Protein AF-A0A2E8D9V2-F1 (afdb_monomer_lite)

Structure (mmCIF, N/CA/C/O backbone):
data_AF-A0A2E8D9V2-F1
#
_entry.id   AF-A0A2E8D9V2-F1
#
loop_
_atom_site.group_PDB
_atom_site.id
_atom_site.type_symbol
_atom_site.label_atom_id
_atom_site.label_alt_id
_atom_site.label_comp_id
_atom_site.label_asym_id
_atom_site.label_entity_id
_atom_site.label_seq_id
_atom_site.pdbx_PDB_ins_code
_atom_site.Cartn_x
_atom_site.Cartn_y
_atom_site.Cartn_z
_atom_site.occupancy
_atom_site.B_iso_or_equiv
_atom_site.auth_seq_id
_atom_site.auth_comp_id
_atom_site.auth_asym_id
_atom_site.auth_atom_id
_atom_site.pdbx_PDB_model_num
ATOM 1 N N . MET A 1 1 ? -17.204 -12.376 3.655 1.00 51.31 1 MET A N 1
ATOM 2 C CA . MET A 1 1 ? -17.932 -11.082 3.608 1.00 51.31 1 MET A CA 1
ATOM 3 C C . MET A 1 1 ? -18.064 -10.404 4.982 1.00 51.31 1 MET A C 1
ATOM 5 O O . MET A 1 1 ? -17.771 -9.221 5.061 1.00 51.31 1 MET A O 1
ATOM 9 N N . ARG A 1 2 ? -18.420 -11.121 6.066 1.00 53.91 2 ARG A N 1
ATOM 10 C CA . ARG A 1 2 ? -18.568 -10.568 7.436 1.00 53.91 2 ARG A CA 1
ATOM 11 C C . ARG A 1 2 ? -17.272 -9.996 8.045 1.00 53.91 2 ARG A C 1
ATOM 13 O O . ARG A 1 2 ? -17.283 -8.865 8.508 1.00 53.91 2 ARG A O 1
ATOM 20 N N . LEU A 1 3 ? -16.157 -10.729 7.972 1.00 56.44 3 LEU A N 1
ATOM 21 C CA . LEU A 1 3 ? -14.870 -10.318 8.563 1.00 56.44 3 LEU A CA 1
ATOM 22 C C . LEU A 1 3 ? -14.360 -8.975 8.005 1.00 56.44 3 LEU A C 1
ATOM 24 O O . LEU A 1 3 ? -14.000 -8.076 8.749 1.00 56.44 3 LEU A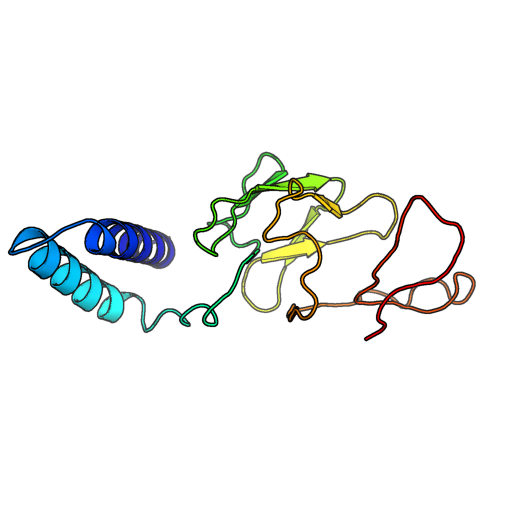 O 1
ATOM 28 N N . GLN A 1 4 ? -14.437 -8.791 6.686 1.00 53.75 4 GLN A N 1
ATOM 29 C CA . GLN A 1 4 ? -14.006 -7.565 5.999 1.00 53.75 4 GLN A CA 1
ATOM 30 C C . GLN A 1 4 ? -14.839 -6.325 6.377 1.00 53.75 4 GLN A C 1
ATOM 32 O O . GLN A 1 4 ? -14.320 -5.210 6.409 1.00 53.75 4 GLN A O 1
ATOM 37 N N . ALA A 1 5 ? -16.132 -6.500 6.672 1.00 50.94 5 ALA A N 1
ATOM 38 C CA . ALA A 1 5 ? -16.982 -5.412 7.155 1.00 50.94 5 ALA A CA 1
ATOM 39 C C . ALA A 1 5 ? -16.631 -5.018 8.599 1.00 50.94 5 A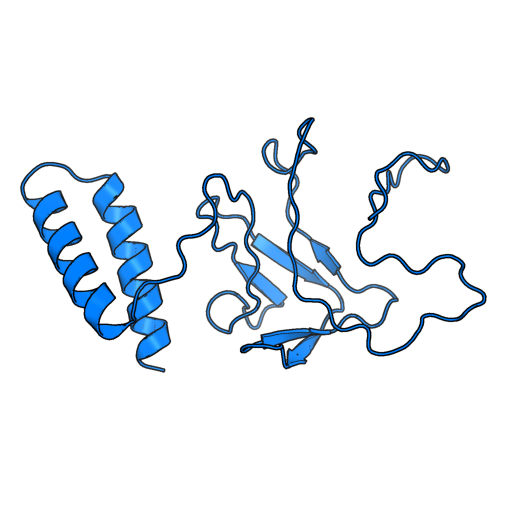LA A C 1
ATOM 41 O O . ALA A 1 5 ? -16.603 -3.830 8.915 1.00 50.94 5 ALA A O 1
ATOM 42 N N . LEU A 1 6 ? -16.308 -6.003 9.442 1.00 60.38 6 LEU A N 1
ATOM 43 C CA . LEU A 1 6 ? -15.899 -5.789 10.830 1.00 60.38 6 LEU A CA 1
ATOM 44 C C . LEU A 1 6 ? -14.531 -5.096 10.922 1.00 60.38 6 LEU A C 1
ATOM 46 O O . LEU A 1 6 ? -14.401 -4.141 11.679 1.00 60.38 6 LEU A O 1
ATOM 50 N N . LEU A 1 7 ? -13.566 -5.474 10.075 1.00 64.50 7 LEU A N 1
ATOM 51 C CA . LEU A 1 7 ? -12.259 -4.805 9.984 1.00 64.50 7 LEU A CA 1
ATOM 52 C C . LEU A 1 7 ? -12.389 -3.321 9.604 1.00 64.50 7 LEU A C 1
ATOM 54 O O . LEU A 1 7 ? -11.741 -2.454 10.187 1.00 64.50 7 LEU A O 1
ATOM 58 N N . ARG A 1 8 ? -13.277 -2.999 8.653 1.00 62.75 8 ARG A N 1
ATOM 59 C CA . ARG A 1 8 ? -13.574 -1.603 8.292 1.00 62.75 8 ARG A CA 1
ATOM 60 C C . ARG A 1 8 ? -14.265 -0.850 9.425 1.00 62.75 8 ARG A C 1
ATOM 62 O O . ARG A 1 8 ? -13.945 0.312 9.647 1.00 62.75 8 ARG A O 1
ATOM 69 N N . ALA A 1 9 ? -15.216 -1.481 10.109 1.00 65.56 9 ALA A N 1
ATOM 70 C CA . ALA A 1 9 ? -15.906 -0.864 11.235 1.00 65.56 9 ALA A CA 1
ATOM 71 C C . ALA A 1 9 ? -14.919 -0.534 12.363 1.00 65.56 9 ALA A C 1
ATOM 73 O O . ALA A 1 9 ? -14.905 0.596 12.843 1.00 65.56 9 ALA A O 1
ATOM 74 N N . GLU A 1 10 ? -14.042 -1.476 12.719 1.00 70.31 10 GLU A N 1
ATOM 75 C CA . GLU A 1 10 ? -13.009 -1.263 13.733 1.00 70.31 10 GLU A CA 1
ATOM 76 C C . GLU A 1 10 ? -12.076 -0.100 13.365 1.00 70.31 10 GLU A C 1
ATOM 78 O O . GLU A 1 10 ? -11.841 0.781 14.193 1.00 70.31 10 GLU A O 1
ATOM 83 N N . TYR A 1 11 ? -11.623 -0.034 12.109 1.00 68.94 11 TYR A N 1
ATOM 84 C CA . TYR A 1 11 ? -10.820 1.080 11.601 1.00 68.94 11 TYR A CA 1
ATOM 85 C C . TYR A 1 11 ? -11.521 2.439 11.776 1.00 68.94 11 TYR A C 1
ATOM 87 O O . TYR A 1 11 ? -10.949 3.368 12.349 1.00 68.94 11 TYR A O 1
ATOM 95 N N . TRP A 1 12 ? -12.779 2.563 11.335 1.00 69.19 12 TRP A N 1
ATOM 96 C CA . TRP A 1 12 ? -13.533 3.817 11.451 1.00 69.19 12 TRP A CA 1
ATOM 97 C C . TRP A 1 12 ? -13.792 4.209 12.906 1.00 69.19 12 TRP A C 1
ATOM 99 O O . TRP A 1 12 ? -13.725 5.394 13.244 1.00 69.19 12 TRP A O 1
ATOM 109 N N . TYR A 1 13 ? -14.044 3.235 13.781 1.00 75.19 13 TYR A N 1
ATOM 110 C CA . TYR A 1 13 ? -14.208 3.508 15.203 1.00 75.19 13 TYR A CA 1
ATOM 111 C C . TYR A 1 13 ? -12.907 3.984 15.846 1.00 75.19 13 TYR A C 1
ATOM 113 O O . TYR A 1 13 ? -12.954 4.944 16.614 1.00 75.19 13 TYR A O 1
ATOM 121 N N . ARG A 1 14 ? -11.750 3.400 15.499 1.00 74.94 14 ARG A N 1
ATOM 122 C CA . ARG A 1 14 ? -10.431 3.853 15.983 1.00 74.94 14 ARG A CA 1
ATOM 123 C C . ARG A 1 14 ? -10.123 5.284 15.533 1.00 74.94 14 ARG A C 1
ATOM 125 O O . ARG A 1 14 ? -9.776 6.118 16.369 1.00 74.94 14 ARG A O 1
ATOM 132 N N . ALA A 1 15 ? -10.337 5.598 14.253 1.00 69.44 15 ALA A N 1
ATOM 133 C CA . ALA A 1 15 ? -10.148 6.950 13.718 1.00 69.44 15 ALA A CA 1
ATOM 134 C C . ALA A 1 15 ? -11.084 7.979 14.382 1.00 69.44 15 ALA A C 1
ATOM 136 O O . ALA A 1 15 ? -10.670 9.090 14.711 1.00 69.44 15 ALA A O 1
ATOM 137 N N . SER A 1 16 ? -12.341 7.599 14.637 1.00 69.94 16 SER A N 1
ATOM 138 C CA . SER A 1 16 ? -13.307 8.455 15.330 1.00 69.94 16 SER A CA 1
ATOM 139 C C . SER A 1 16 ? -12.941 8.664 16.802 1.00 69.94 16 SER A C 1
ATOM 141 O O . SER A 1 16 ? -12.983 9.794 17.287 1.00 69.94 16 SER A O 1
ATOM 143 N N . ALA A 1 17 ? -12.521 7.611 17.511 1.00 78.38 17 ALA A N 1
ATOM 144 C CA . ALA A 1 17 ? -12.149 7.674 18.925 1.00 78.38 17 ALA A CA 1
ATOM 145 C C . ALA A 1 17 ? -10.997 8.657 19.190 1.00 78.38 17 ALA A C 1
ATOM 147 O O . ALA A 1 17 ? -11.010 9.347 20.210 1.00 78.38 17 ALA A O 1
ATOM 148 N N . ALA A 1 18 ? -10.047 8.775 18.253 1.00 73.19 18 ALA A N 1
ATOM 149 C CA . ALA A 1 18 ? -8.926 9.712 18.340 1.00 73.19 18 ALA A CA 1
ATOM 150 C C . ALA A 1 18 ? -9.359 11.193 18.385 1.00 73.19 18 ALA A C 1
ATOM 152 O O . ALA A 1 18 ? -8.634 12.026 18.923 1.00 73.19 18 ALA A O 1
ATOM 153 N N . GLN A 1 19 ? -10.545 11.520 17.861 1.00 80.00 19 GLN A N 1
ATOM 154 C CA . GLN A 1 19 ? -11.084 12.885 17.807 1.00 80.00 19 GLN A CA 1
ATOM 155 C C . GLN A 1 19 ? -12.117 13.179 18.909 1.00 80.00 19 GLN A C 1
ATOM 157 O O . GLN A 1 19 ? -12.631 14.294 18.991 1.00 80.00 19 GLN A O 1
ATOM 162 N N . GLN A 1 20 ? -12.465 12.194 19.741 1.00 85.75 20 GLN A N 1
ATOM 163 C CA . GLN A 1 20 ? -13.491 12.330 20.779 1.00 85.75 20 GLN A CA 1
ATOM 164 C C . GLN A 1 20 ? -12.871 12.451 22.174 1.00 85.75 20 GLN A C 1
ATOM 166 O O . GLN A 1 20 ? -11.748 12.022 22.426 1.00 85.75 20 GLN A O 1
ATOM 171 N N . THR A 1 21 ? -13.634 12.996 23.120 1.00 91.00 21 THR A N 1
ATOM 172 C CA . THR A 1 21 ? -13.255 13.076 24.538 1.00 91.00 21 THR A CA 1
ATOM 173 C C . THR A 1 21 ? -14.398 12.616 25.447 1.00 91.00 21 THR A C 1
ATOM 175 O O . THR A 1 21 ? -15.538 12.417 25.007 1.00 91.00 21 THR A O 1
ATOM 178 N N . GLY A 1 22 ? -14.084 12.394 26.728 1.00 90.69 22 GLY A N 1
ATOM 179 C CA . GLY A 1 22 ? -15.057 12.001 27.748 1.00 90.69 22 GLY A CA 1
ATOM 180 C C . GLY A 1 22 ? -15.790 10.695 27.424 1.00 90.69 22 GLY A C 1
ATOM 181 O O . GLY A 1 22 ? -15.238 9.774 26.825 1.00 90.69 22 GLY A O 1
ATOM 182 N N . LEU A 1 23 ? -17.067 10.624 27.801 1.00 88.25 23 LEU A N 1
ATOM 183 C CA . LEU A 1 23 ? -17.903 9.424 27.659 1.00 88.25 23 LEU A CA 1
ATOM 184 C C . LEU A 1 23 ? -18.020 8.904 26.216 1.00 88.25 23 LEU A C 1
ATOM 186 O O . LEU A 1 23 ? -18.153 7.698 26.014 1.00 88.25 23 LEU A O 1
ATOM 190 N N . LYS A 1 24 ? -17.955 9.785 25.207 1.00 84.12 24 LYS A N 1
ATOM 191 C CA . LYS A 1 24 ? -18.024 9.372 23.794 1.00 84.12 24 LYS A CA 1
ATOM 192 C C . LYS A 1 24 ? -16.798 8.560 23.380 1.00 84.12 24 LYS A C 1
ATOM 194 O O . LYS A 1 24 ? -16.956 7.547 22.704 1.00 84.12 24 LYS A O 1
ATOM 199 N N . LYS A 1 25 ? -15.605 8.966 23.827 1.00 89.56 25 LYS A N 1
ATOM 200 C CA . LYS A 1 25 ? -14.357 8.234 23.572 1.00 89.56 25 LYS A CA 1
ATOM 201 C C . LYS A 1 25 ? -14.384 6.850 24.222 1.00 89.56 25 LYS A C 1
ATOM 203 O O . LYS A 1 25 ? -14.190 5.857 23.532 1.00 89.56 25 LYS A O 1
ATOM 208 N N . VAL A 1 26 ? -14.751 6.784 25.503 1.00 91.00 26 VAL A N 1
ATOM 209 C CA . VAL A 1 26 ? -14.829 5.521 26.265 1.00 91.00 26 VAL A CA 1
ATOM 210 C C . VAL A 1 26 ? -15.777 4.513 25.602 1.00 91.00 26 VAL A C 1
ATOM 212 O O . VAL A 1 26 ? -15.494 3.315 25.538 1.00 91.00 26 VAL A O 1
ATOM 215 N N . ARG A 1 27 ? -16.905 4.991 25.063 1.00 89.38 27 ARG A N 1
ATOM 216 C CA . ARG A 1 27 ? -17.873 4.130 24.372 1.00 89.38 27 ARG A CA 1
ATOM 217 C C . ARG A 1 27 ? -17.315 3.557 23.069 1.00 89.38 27 ARG A C 1
ATOM 219 O O . ARG A 1 27 ? -17.496 2.369 22.818 1.00 89.38 27 ARG A O 1
ATOM 226 N N . LEU A 1 28 ? -16.617 4.375 22.278 1.00 81.81 28 LEU A N 1
ATOM 227 C CA . LEU A 1 28 ? -15.964 3.930 21.043 1.00 81.81 28 LEU A CA 1
ATOM 228 C C . LEU A 1 28 ? -14.843 2.925 21.333 1.00 81.81 28 LEU A C 1
ATOM 230 O O . LEU A 1 28 ? -14.772 1.895 20.675 1.00 81.81 28 LEU A O 1
ATOM 234 N N . GLU A 1 29 ? -14.024 3.166 22.356 1.00 85.75 29 GLU A N 1
ATOM 235 C CA . GLU A 1 29 ? -12.951 2.251 22.776 1.00 85.75 29 GLU A CA 1
ATOM 236 C C . GLU A 1 29 ? -13.483 0.887 23.228 1.00 85.75 29 GLU A C 1
ATOM 238 O O . GLU A 1 29 ? -12.914 -0.150 22.890 1.00 85.75 29 GLU A O 1
AT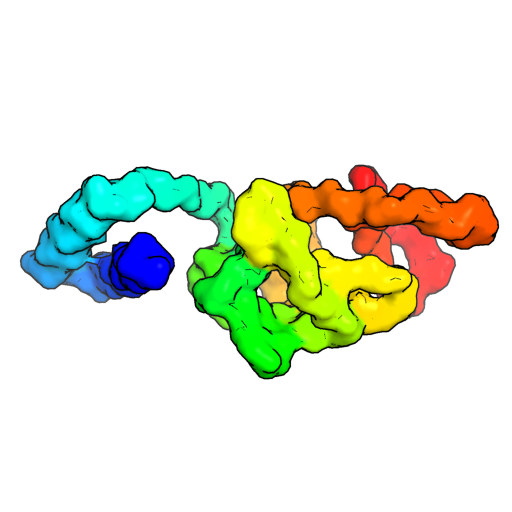OM 243 N N . THR A 1 30 ? -14.621 0.869 23.925 1.00 89.62 30 THR A N 1
ATOM 244 C CA . THR A 1 30 ? -15.297 -0.382 24.300 1.00 89.62 30 THR A CA 1
ATOM 245 C C . THR A 1 30 ? -15.768 -1.142 23.058 1.00 89.62 30 THR A C 1
ATOM 247 O O . THR A 1 30 ? -15.538 -2.342 22.935 1.00 89.62 30 THR A O 1
ATOM 250 N N . GLN A 1 31 ? -16.359 -0.430 22.096 1.00 83.56 31 GLN A N 1
ATOM 251 C CA . GLN A 1 31 ? -16.862 -1.010 20.853 1.00 83.56 31 GLN A CA 1
ATOM 252 C C . GLN A 1 31 ? -15.730 -1.563 19.968 1.00 83.56 31 GLN A C 1
ATOM 254 O O . GLN A 1 31 ? -15.875 -2.635 19.387 1.00 83.56 31 GLN A O 1
ATOM 259 N N . ILE A 1 32 ? -14.581 -0.882 19.925 1.00 80.62 32 ILE A N 1
ATOM 260 C CA . ILE A 1 32 ? -13.350 -1.354 19.272 1.00 80.62 32 ILE A CA 1
ATOM 261 C C . ILE A 1 32 ? -12.834 -2.628 19.943 1.00 80.62 32 ILE A C 1
ATOM 263 O O . ILE A 1 32 ? -12.499 -3.584 19.253 1.00 80.62 32 ILE A O 1
ATOM 267 N N . LYS A 1 33 ? -12.797 -2.668 21.282 1.00 83.00 33 LYS A N 1
ATOM 268 C CA . LYS A 1 33 ? -12.353 -3.848 22.038 1.00 83.00 33 LYS A CA 1
ATOM 269 C C . LYS A 1 33 ? -13.225 -5.069 21.755 1.00 83.00 33 LYS A C 1
ATOM 271 O O . LYS A 1 33 ? -12.704 -6.175 21.651 1.00 83.00 33 LYS A O 1
ATOM 276 N N . ASP A 1 34 ? -14.538 -4.887 21.658 1.00 82.38 34 ASP A N 1
ATOM 277 C CA . ASP A 1 34 ? -15.459 -5.984 21.361 1.00 82.38 34 ASP A 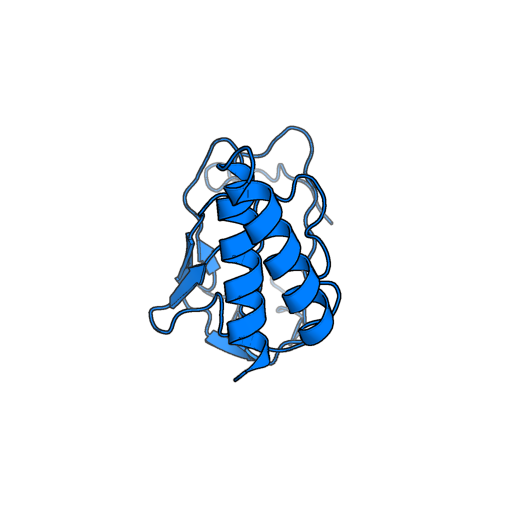CA 1
ATOM 278 C C . ASP A 1 34 ? -15.368 -6.429 19.898 1.00 82.38 34 ASP A C 1
ATOM 280 O O . ASP A 1 34 ? -15.358 -7.630 19.636 1.00 82.38 34 ASP A O 1
ATOM 284 N N . LEU A 1 35 ? -15.187 -5.492 18.960 1.00 73.88 35 LEU A N 1
ATOM 285 C CA . LEU A 1 35 ? -14.887 -5.815 17.562 1.00 73.88 35 LEU A CA 1
ATOM 286 C C . LEU A 1 35 ? -13.584 -6.606 17.426 1.00 73.88 35 LEU A C 1
ATOM 288 O O . LEU A 1 35 ? -13.590 -7.642 16.769 1.00 73.88 35 LEU A O 1
ATOM 292 N N . GLY A 1 36 ? -12.513 -6.194 18.110 1.00 68.00 36 GLY A N 1
ATOM 293 C CA . GLY A 1 36 ? -11.216 -6.880 18.096 1.00 68.00 36 GLY A CA 1
ATOM 294 C C . GLY A 1 36 ? -11.283 -8.346 18.544 1.00 68.00 36 GLY A C 1
ATOM 295 O O . GLY A 1 36 ? -10.500 -9.172 18.084 1.00 68.00 36 GLY A O 1
ATOM 296 N N . LYS A 1 37 ? -12.264 -8.721 19.379 1.00 76.06 37 LYS A N 1
ATOM 297 C CA . LYS A 1 37 ? -12.507 -10.129 19.745 1.00 76.06 37 LYS A CA 1
ATOM 298 C C . LYS A 1 37 ? -13.125 -10.946 18.606 1.00 76.06 37 LYS A C 1
ATOM 300 O O . LYS A 1 37 ? -12.936 -12.157 18.576 1.00 76.06 37 LYS A O 1
ATOM 305 N N . GLU A 1 38 ? -13.875 -10.315 17.699 1.00 67.88 38 GLU A N 1
ATOM 306 C CA . GLU A 1 38 ? -14.490 -10.980 16.538 1.00 67.88 38 GLU A CA 1
ATOM 307 C C . GLU A 1 38 ? -13.555 -11.056 15.325 1.00 67.88 38 GLU A C 1
ATOM 309 O O . GLU A 1 38 ? -13.644 -12.013 14.556 1.00 67.88 38 GLU A O 1
ATOM 314 N N . VAL A 1 39 ? -12.686 -10.059 15.126 1.00 63.78 39 VAL A N 1
ATOM 315 C CA . VAL A 1 39 ? -11.760 -10.020 13.978 1.00 63.78 39 VAL A CA 1
ATOM 316 C C . VAL A 1 39 ? -10.341 -10.508 14.286 1.00 63.78 39 VAL A C 1
ATOM 318 O O . VAL A 1 39 ? -9.587 -10.751 13.344 1.00 63.78 39 VAL A O 1
ATOM 321 N N . GLY A 1 40 ? -9.997 -10.721 15.561 1.00 55.53 40 GLY A N 1
ATOM 322 C CA . GLY A 1 40 ? -8.616 -10.941 16.004 1.00 55.53 40 GLY A CA 1
ATOM 323 C C . GLY A 1 40 ? -7.831 -9.626 16.078 1.00 55.53 40 GLY A C 1
ATOM 324 O O . GLY A 1 40 ? -8.308 -8.588 15.622 1.00 55.53 40 GLY A O 1
ATOM 325 N N . GLU A 1 41 ? -6.624 -9.649 16.656 1.00 51.06 41 GLU A N 1
ATOM 326 C CA . GLU A 1 41 ? -5.711 -8.504 16.555 1.00 51.06 41 GLU A CA 1
ATOM 327 C C . GLU A 1 41 ? -5.386 -8.277 15.074 1.00 51.06 41 GLU A C 1
ATOM 329 O O . GLU A 1 41 ? -4.686 -9.069 14.441 1.00 51.06 41 GLU A O 1
ATOM 334 N N . LEU A 1 42 ? -5.917 -7.190 14.507 1.00 52.34 42 LEU A N 1
ATOM 335 C CA . LEU A 1 42 ? -5.332 -6.572 13.325 1.00 52.34 42 LEU A CA 1
ATOM 336 C C . LEU A 1 42 ? -3.825 -6.474 13.569 1.00 52.34 42 LEU A C 1
ATOM 338 O O . LEU A 1 42 ? -3.422 -5.954 14.608 1.00 52.34 42 LEU A O 1
ATOM 342 N N . ALA A 1 43 ? -3.000 -6.941 12.631 1.00 53.41 43 ALA A N 1
ATOM 343 C CA . ALA A 1 43 ? -1.591 -6.581 12.661 1.00 53.41 43 ALA A CA 1
ATOM 344 C C . ALA A 1 43 ? -1.535 -5.049 12.682 1.00 53.41 43 ALA A C 1
ATOM 346 O O . ALA A 1 43 ? -1.937 -4.403 11.708 1.00 53.41 43 ALA A O 1
ATOM 347 N N . GLU A 1 44 ? -1.143 -4.469 13.818 1.00 60.81 44 GLU A N 1
ATOM 348 C CA . GLU A 1 44 ? -0.969 -3.029 13.909 1.00 60.81 44 GLU A CA 1
ATOM 349 C C . GLU A 1 44 ? 0.023 -2.634 12.817 1.00 60.81 44 GLU A C 1
ATOM 351 O O . GLU A 1 44 ? 1.080 -3.254 12.661 1.00 60.81 44 GLU A O 1
ATOM 356 N N . LEU A 1 45 ? -0.353 -1.647 11.999 1.00 68.19 45 LEU A N 1
ATOM 357 C CA . LEU A 1 45 ? 0.563 -1.142 10.987 1.00 68.19 45 LEU A CA 1
ATOM 358 C C . LEU A 1 45 ? 1.847 -0.685 11.691 1.00 68.19 45 LEU A C 1
ATOM 360 O O . LEU A 1 45 ? 1.752 -0.096 12.773 1.00 68.19 45 LEU A O 1
ATOM 364 N N . PRO A 1 46 ? 3.032 -0.918 11.099 1.00 65.88 46 PRO A N 1
ATOM 365 C CA . PRO A 1 46 ? 4.282 -0.469 11.688 1.00 65.88 46 PRO A CA 1
ATOM 366 C C . PRO A 1 46 ? 4.186 1.012 12.084 1.00 65.88 46 PRO A C 1
ATOM 368 O O . PRO A 1 46 ? 3.726 1.822 11.267 1.00 65.88 46 PRO A O 1
ATOM 371 N N . PRO A 1 47 ? 4.598 1.395 13.306 1.00 71.25 47 PRO A N 1
ATOM 372 C CA . PRO A 1 47 ? 4.610 2.794 13.706 1.00 71.25 47 PRO A CA 1
ATOM 373 C C . PRO A 1 47 ? 5.365 3.645 12.680 1.00 71.25 47 PRO A C 1
ATOM 375 O O . PRO A 1 47 ? 6.501 3.340 12.323 1.00 71.25 47 PRO A O 1
ATOM 378 N N . GLY A 1 48 ? 4.721 4.705 12.188 1.00 75.69 48 GLY A N 1
ATOM 379 C CA . GLY A 1 48 ? 5.295 5.572 11.155 1.00 75.69 48 GLY A CA 1
ATOM 380 C C . GLY A 1 48 ? 5.125 5.072 9.716 1.00 75.69 48 GLY A C 1
ATOM 381 O O . GLY A 1 48 ? 5.758 5.626 8.822 1.00 75.69 48 GLY A O 1
ATOM 382 N N . ALA A 1 49 ? 4.282 4.066 9.459 1.00 82.50 49 ALA A N 1
ATOM 383 C CA . ALA A 1 49 ? 3.903 3.700 8.096 1.00 82.50 49 ALA A CA 1
ATOM 384 C C . ALA A 1 49 ? 3.240 4.891 7.376 1.00 82.50 49 ALA A C 1
ATOM 386 O O . ALA A 1 49 ? 2.222 5.414 7.824 1.00 82.50 49 ALA A O 1
ATOM 387 N N . VAL A 1 50 ? 3.825 5.305 6.249 1.00 86.75 50 VAL A N 1
ATOM 388 C CA . VAL A 1 50 ? 3.373 6.459 5.445 1.00 86.75 50 VAL A CA 1
ATOM 389 C C . VAL A 1 50 ? 2.539 6.035 4.231 1.00 86.75 50 VAL A C 1
ATOM 391 O O . VAL A 1 50 ? 1.779 6.827 3.686 1.00 86.75 50 VAL A O 1
ATOM 394 N N . LEU A 1 51 ? 2.682 4.786 3.786 1.00 85.56 51 LEU A N 1
ATOM 395 C CA . LEU A 1 51 ? 1.939 4.238 2.657 1.00 85.56 51 LEU A CA 1
ATOM 396 C C . LEU A 1 51 ? 1.774 2.734 2.830 1.00 85.56 51 LEU A C 1
ATOM 398 O O . LEU A 1 51 ? 2.760 2.026 3.032 1.00 85.56 51 LEU A O 1
ATOM 402 N N . VAL A 1 52 ? 0.540 2.248 2.729 1.00 86.88 52 VAL A N 1
ATOM 403 C CA . VAL A 1 52 ? 0.226 0.820 2.823 1.00 86.88 52 VAL A CA 1
ATOM 404 C C . VAL A 1 52 ? -0.771 0.451 1.732 1.00 86.88 52 VAL A C 1
ATOM 406 O O . VAL A 1 52 ? -1.950 0.793 1.807 1.00 86.88 52 VAL A O 1
ATOM 409 N N . MET A 1 53 ? -0.292 -0.284 0.730 1.00 86.81 53 MET A N 1
ATOM 410 C CA . MET A 1 53 ? -1.096 -0.782 -0.387 1.00 86.81 53 MET A CA 1
ATOM 411 C C . MET A 1 53 ? -1.280 -2.291 -0.247 1.00 86.81 53 MET A C 1
ATOM 413 O O . MET A 1 53 ? -0.343 -3.050 -0.470 1.00 86.81 53 MET A O 1
ATOM 417 N N . THR A 1 54 ? -2.477 -2.729 0.143 1.00 84.38 54 THR A N 1
ATOM 418 C CA . THR A 1 54 ? -2.738 -4.158 0.402 1.00 84.38 54 THR A CA 1
ATOM 419 C C . THR A 1 54 ? -3.290 -4.916 -0.802 1.00 84.38 54 THR A C 1
ATOM 421 O O . THR A 1 54 ? -3.293 -6.135 -0.782 1.00 84.38 54 THR A O 1
ATOM 424 N N . PHE A 1 55 ? -3.815 -4.217 -1.817 1.00 86.56 55 PHE A N 1
ATOM 425 C CA . PHE A 1 55 ? -4.506 -4.772 -3.001 1.00 86.56 55 PHE A CA 1
ATOM 426 C C . PHE A 1 55 ? -5.730 -5.666 -2.728 1.00 86.56 55 PHE A C 1
ATOM 428 O O . PHE A 1 55 ? -6.395 -6.128 -3.657 1.00 86.56 55 PHE A O 1
ATOM 435 N N . GLU A 1 56 ? -6.098 -5.834 -1.463 1.00 83.44 56 GLU A N 1
ATOM 436 C CA . GLU A 1 56 ? -7.305 -6.521 -1.033 1.00 83.44 56 GLU A CA 1
ATOM 437 C C . GLU A 1 56 ? -8.573 -5.910 -1.643 1.00 83.44 56 GLU A C 1
ATOM 439 O O . GLU A 1 56 ? -8.614 -4.707 -1.913 1.00 83.44 56 GLU A O 1
ATOM 444 N N . PRO A 1 57 ? -9.685 -6.663 -1.765 1.00 78.56 57 PRO A N 1
ATOM 445 C CA . PRO A 1 57 ? -10.962 -6.117 -2.246 1.00 78.56 57 PRO A CA 1
ATOM 446 C C . PRO A 1 57 ? -11.436 -4.888 -1.453 1.00 78.56 57 PRO A C 1
ATOM 448 O O . PRO A 1 57 ? -12.287 -4.105 -1.893 1.00 78.56 57 PRO A O 1
ATOM 451 N N . SER A 1 58 ? -10.925 -4.731 -0.230 1.00 70.94 58 SER A N 1
ATOM 452 C CA . SER A 1 58 ? -11.246 -3.604 0.619 1.00 70.94 58 SER A CA 1
ATOM 453 C C . SER A 1 58 ? -10.585 -2.295 0.160 1.00 70.94 58 SER A C 1
ATOM 455 O O . SER A 1 58 ? -11.244 -1.249 0.267 1.00 70.94 58 SER A O 1
ATOM 457 N N . THR A 1 59 ? -9.376 -2.360 -0.401 1.00 79.50 59 THR A N 1
ATOM 458 C CA . THR A 1 59 ? -8.521 -1.233 -0.810 1.00 79.50 59 THR A CA 1
ATOM 459 C C . THR A 1 59 ? -8.434 -1.085 -2.329 1.00 79.50 59 THR A C 1
ATOM 461 O O . THR A 1 59 ? -8.469 0.041 -2.817 1.00 79.50 59 THR A O 1
ATOM 464 N N . LEU A 1 60 ? -8.441 -2.179 -3.090 1.00 83.88 60 LEU A N 1
ATOM 465 C CA . LEU A 1 60 ? -8.485 -2.181 -4.549 1.00 83.88 60 LEU A CA 1
ATOM 466 C C . LEU A 1 60 ? -9.919 -1.975 -5.061 1.00 83.88 60 LEU A C 1
ATOM 468 O O . LEU A 1 60 ? -10.849 -2.714 -4.727 1.00 83.88 60 LEU A O 1
ATOM 472 N N . LYS A 1 61 ? -10.120 -0.945 -5.883 1.00 82.38 61 LYS A N 1
ATOM 473 C CA . LYS A 1 61 ? -11.407 -0.592 -6.493 1.00 82.38 61 LYS A CA 1
ATOM 474 C C . LYS A 1 61 ? -11.424 -0.978 -7.963 1.00 82.38 61 LYS A C 1
ATOM 476 O O . LYS A 1 61 ? -10.438 -0.815 -8.673 1.00 82.38 61 LYS A O 1
ATOM 481 N N . ARG A 1 62 ? -12.603 -1.386 -8.445 1.00 68.19 62 ARG A N 1
ATOM 482 C CA . ARG A 1 62 ? -12.860 -1.783 -9.845 1.00 68.19 62 ARG A CA 1
ATOM 483 C C . ARG A 1 62 ? -12.487 -0.730 -10.900 1.00 68.19 62 ARG A C 1
ATOM 485 O O . ARG A 1 62 ? -12.397 -1.072 -12.067 1.00 68.19 62 ARG A O 1
ATOM 492 N N . GLN A 1 63 ? -12.285 0.525 -10.506 1.00 68.44 63 GLN A N 1
ATOM 493 C CA . GLN A 1 63 ? -11.892 1.629 -11.388 1.00 68.44 63 GLN A CA 1
ATOM 494 C C . GLN A 1 63 ? -10.364 1.797 -11.506 1.00 68.44 63 GLN A C 1
ATOM 496 O O . GLN A 1 63 ? -9.908 2.822 -11.998 1.00 68.44 63 GLN A O 1
ATOM 501 N N . GLY A 1 64 ? -9.574 0.821 -11.042 1.00 83.00 64 GLY A N 1
ATOM 502 C CA . GLY A 1 64 ? -8.112 0.896 -11.097 1.00 83.00 64 GLY A CA 1
ATOM 503 C C . GLY A 1 64 ? -7.534 1.842 -10.047 1.00 83.00 64 GLY A C 1
ATOM 504 O O . GLY A 1 64 ? -6.570 2.545 -10.320 1.00 83.00 64 GLY A O 1
ATOM 505 N N . PHE A 1 65 ? -8.123 1.882 -8.850 1.00 87.62 65 PHE A N 1
ATOM 506 C CA . PHE A 1 65 ? -7.576 2.641 -7.722 1.00 87.62 65 PHE A CA 1
ATOM 507 C C . PHE A 1 65 ? -7.226 1.718 -6.564 1.00 87.62 65 PHE A C 1
ATOM 509 O O . PHE A 1 65 ? -7.959 0.767 -6.292 1.00 87.62 65 PHE A O 1
ATOM 516 N N . VAL A 1 66 ? -6.162 2.047 -5.840 1.00 87.31 66 VAL A N 1
ATOM 517 C CA . VAL A 1 66 ? -5.775 1.404 -4.583 1.00 87.31 66 VAL A CA 1
ATOM 518 C C . VAL A 1 66 ? -5.830 2.449 -3.481 1.00 87.31 66 VAL A C 1
ATOM 520 O O . VAL A 1 66 ? -5.162 3.476 -3.555 1.00 87.31 66 VAL A O 1
ATOM 523 N N . LEU A 1 67 ? -6.662 2.207 -2.476 1.00 86.19 67 LEU A N 1
ATOM 524 C CA . LEU A 1 67 ? -6.744 3.065 -1.301 1.00 86.19 67 LEU A CA 1
ATOM 525 C C . LEU A 1 67 ? -5.607 2.741 -0.334 1.00 86.19 67 LEU A C 1
ATOM 527 O O . LEU A 1 67 ? -5.397 1.576 0.001 1.00 86.19 67 LEU A O 1
ATOM 531 N N . ASP A 1 68 ? -4.937 3.780 0.148 1.00 83.75 68 ASP A N 1
ATOM 532 C CA . ASP A 1 68 ? -3.941 3.682 1.207 1.00 83.75 68 ASP A CA 1
ATOM 533 C C . ASP A 1 68 ? -4.579 3.315 2.555 1.00 83.75 68 ASP A C 1
ATOM 535 O O . ASP A 1 68 ? -5.535 3.950 3.008 1.00 83.75 68 ASP A O 1
ATOM 539 N N . ALA A 1 69 ? -4.019 2.305 3.218 1.00 82.31 69 ALA A N 1
ATOM 540 C CA . ALA A 1 69 ? -4.433 1.874 4.550 1.00 82.31 69 ALA A CA 1
ATOM 541 C C . ALA A 1 69 ? -3.676 2.587 5.691 1.00 82.31 69 ALA A C 1
ATOM 543 O O . ALA A 1 69 ? -4.041 2.419 6.853 1.00 82.31 69 ALA A O 1
ATOM 544 N N . SER A 1 70 ? -2.659 3.404 5.388 1.00 77.06 70 SER A N 1
ATOM 545 C CA . SER A 1 70 ? -1.791 4.072 6.374 1.00 77.06 70 SER A CA 1
ATOM 546 C C . SER A 1 70 ? -2.425 5.254 7.120 1.00 77.06 70 SER A C 1
ATOM 548 O O . SER A 1 70 ? -1.773 5.861 7.962 1.00 77.06 70 SER A O 1
ATOM 550 N N . GLN A 1 71 ? -3.689 5.584 6.826 1.00 74.44 71 GLN A N 1
ATOM 551 C CA . GLN A 1 71 ? -4.435 6.739 7.359 1.00 74.44 71 GLN A CA 1
ATOM 552 C C . GLN A 1 71 ? -4.013 8.111 6.803 1.00 74.44 71 GLN A C 1
ATOM 554 O O . GLN A 1 71 ? -4.660 9.109 7.118 1.00 74.44 71 GLN A O 1
ATOM 559 N N . HIS A 1 72 ? -3.014 8.182 5.918 1.00 76.00 72 HIS A N 1
ATOM 560 C CA . HIS A 1 72 ? -2.621 9.433 5.255 1.00 76.00 72 HIS A CA 1
ATOM 561 C C . HIS A 1 72 ? -3.524 9.805 4.067 1.00 76.00 72 HIS A C 1
ATOM 563 O O . HIS A 1 72 ? -3.441 10.917 3.545 1.00 76.00 72 HIS A O 1
ATOM 569 N N . GLY A 1 73 ? -4.424 8.902 3.663 1.00 80.06 73 GLY A N 1
ATOM 570 C CA . GLY A 1 73 ? -5.453 9.175 2.658 1.00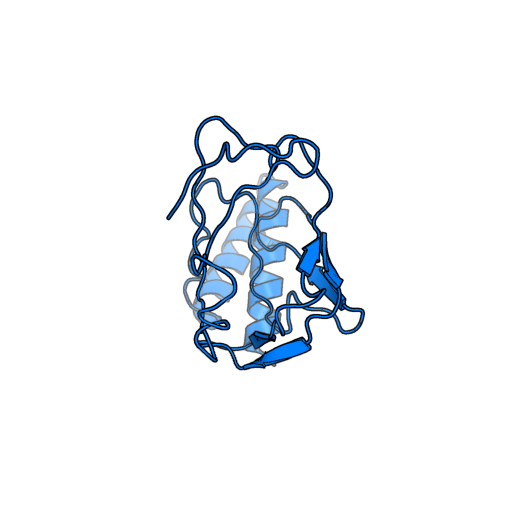 80.06 73 GLY A CA 1
ATOM 571 C C . GLY A 1 73 ? -4.923 9.213 1.226 1.00 80.06 73 GLY A C 1
ATOM 572 O O . GLY A 1 73 ? -5.564 9.797 0.352 1.00 80.06 73 GLY A O 1
ATOM 573 N N . TYR A 1 74 ? -3.762 8.608 0.974 1.00 83.75 74 TYR A N 1
ATOM 574 C CA . TYR A 1 74 ? -3.222 8.512 -0.374 1.00 83.75 74 TYR A CA 1
ATOM 575 C C . TYR A 1 74 ? -4.048 7.564 -1.251 1.00 83.75 74 TYR A C 1
ATOM 577 O O . TYR A 1 74 ? -4.701 6.626 -0.790 1.00 83.75 74 TYR A O 1
ATOM 585 N N . VAL A 1 75 ? -4.028 7.824 -2.555 1.00 86.19 75 VAL A N 1
ATOM 586 C CA . VAL A 1 75 ? -4.693 6.984 -3.550 1.00 86.19 75 VAL A CA 1
ATOM 587 C C . VAL A 1 75 ? -3.677 6.635 -4.621 1.00 86.19 75 VAL A C 1
ATOM 589 O O . VAL A 1 75 ? -3.064 7.521 -5.213 1.00 86.19 75 VAL A O 1
ATOM 592 N N . GLY A 1 76 ? -3.504 5.336 -4.843 1.00 89.75 76 GLY A N 1
ATOM 593 C CA . GLY A 1 76 ? -2.772 4.786 -5.970 1.00 89.75 76 GLY A CA 1
ATOM 594 C C . GLY A 1 76 ? -3.673 4.673 -7.193 1.00 89.75 76 GLY A C 1
ATOM 595 O O . GLY A 1 76 ? -4.787 4.162 -7.094 1.00 89.75 76 GLY A O 1
ATOM 596 N N . ILE A 1 77 ? -3.194 5.120 -8.345 1.00 91.19 77 ILE A N 1
ATOM 597 C CA . ILE A 1 77 ? -3.826 4.938 -9.648 1.00 91.19 77 ILE A CA 1
ATOM 598 C C . ILE A 1 77 ? -3.101 3.791 -10.344 1.00 91.19 77 ILE A C 1
ATOM 600 O O . ILE A 1 77 ? -1.908 3.883 -10.616 1.00 91.19 77 ILE A O 1
ATOM 604 N N . VAL A 1 78 ? -3.818 2.710 -10.623 1.00 92.75 78 VAL A N 1
ATOM 605 C CA . VAL A 1 78 ? -3.296 1.538 -11.325 1.00 92.75 78 VAL A CA 1
ATOM 606 C C . VAL A 1 78 ? -3.306 1.815 -12.827 1.00 92.75 78 VAL A C 1
ATOM 608 O O . VAL A 1 78 ? -4.325 2.225 -13.390 1.00 92.75 78 VAL A O 1
ATOM 611 N N . LYS A 1 79 ? -2.167 1.591 -13.476 1.00 89.38 79 LYS A N 1
ATOM 612 C CA . LYS A 1 79 ? -1.965 1.704 -14.922 1.00 89.38 79 LYS A CA 1
ATOM 613 C C . LYS A 1 79 ? -1.394 0.388 -15.422 1.00 89.38 79 LYS A C 1
ATOM 615 O O . LYS A 1 79 ? -0.424 -0.077 -14.836 1.00 89.38 79 LYS A O 1
ATOM 620 N N . GLY A 1 80 ? -2.036 -0.205 -16.429 1.00 88.31 80 GLY A N 1
ATOM 621 C CA . GLY A 1 80 ? -1.617 -1.451 -17.087 1.00 88.31 80 GLY A CA 1
ATOM 622 C C . GLY A 1 80 ? -1.768 -2.726 -16.239 1.00 88.31 80 GLY A C 1
ATOM 623 O O . GLY A 1 80 ? -2.366 -3.698 -16.698 1.00 88.31 80 GLY A O 1
ATOM 624 N N . ALA A 1 81 ? -1.370 -2.674 -14.964 1.00 89.88 81 ALA A N 1
ATOM 625 C CA . ALA A 1 81 ? -1.371 -3.814 -14.060 1.00 89.88 81 ALA A CA 1
ATOM 626 C C . ALA A 1 81 ? -2.772 -4.407 -13.847 1.00 89.88 81 ALA A C 1
ATOM 628 O O . ALA A 1 81 ? -3.775 -3.698 -13.688 1.00 89.88 81 ALA A O 1
ATOM 629 N N . VAL A 1 82 ? -2.823 -5.735 -13.773 1.00 90.56 82 VAL A N 1
ATOM 630 C CA . VAL A 1 82 ? -4.061 -6.515 -13.648 1.00 90.56 82 VAL A CA 1
ATOM 631 C C . VAL A 1 82 ? -4.161 -7.189 -12.285 1.00 90.56 82 VAL A C 1
ATOM 633 O O . VAL A 1 82 ? -3.166 -7.375 -11.592 1.00 90.56 82 VAL A O 1
ATOM 636 N N . LEU A 1 83 ? -5.374 -7.567 -11.879 1.00 90.94 83 LEU A N 1
ATOM 637 C CA . LEU A 1 83 ? -5.569 -8.334 -10.649 1.00 90.94 83 LEU A CA 1
ATOM 638 C C . LEU A 1 83 ? -4.887 -9.705 -10.765 1.00 90.94 83 LEU A C 1
ATOM 640 O O . LEU A 1 83 ? -5.085 -10.408 -11.754 1.00 90.94 83 LEU A O 1
ATOM 644 N N . ALA A 1 84 ? -4.147 -10.088 -9.729 1.00 89.00 84 ALA A N 1
ATOM 645 C CA . ALA A 1 84 ? -3.507 -11.390 -9.598 1.00 89.00 84 ALA A CA 1
ATOM 646 C C . ALA A 1 84 ? -3.802 -12.006 -8.222 1.00 89.00 84 ALA A C 1
ATOM 648 O O . ALA A 1 84 ? -4.235 -11.317 -7.294 1.00 89.00 84 ALA A O 1
ATOM 649 N N . GLU A 1 85 ? -3.552 -13.307 -8.083 1.00 85.31 85 GLU A N 1
ATOM 650 C CA . GLU A 1 85 ? -3.597 -13.980 -6.784 1.00 85.31 85 GLU A CA 1
ATOM 651 C C . GLU A 1 85 ? -2.326 -13.661 -5.985 1.00 85.31 85 GLU A C 1
ATOM 653 O O . GLU A 1 85 ? -1.208 -13.760 -6.496 1.00 85.31 85 GLU A O 1
ATOM 658 N N . GLY A 1 86 ? -2.502 -13.234 -4.734 1.00 81.69 86 GLY A N 1
ATOM 659 C CA . GLY A 1 86 ? -1.413 -12.949 -3.805 1.00 81.69 86 GLY A CA 1
ATOM 660 C C . GLY A 1 86 ? -1.134 -14.115 -2.856 1.00 81.69 86 GLY A C 1
ATOM 661 O O . GLY A 1 86 ? -1.894 -15.076 -2.775 1.00 81.69 86 GLY A O 1
ATOM 662 N N . ILE A 1 87 ? -0.055 -14.002 -2.072 1.00 73.81 87 ILE A N 1
ATOM 663 C CA . ILE A 1 87 ? 0.283 -14.994 -1.031 1.00 73.81 87 ILE A CA 1
ATOM 664 C C . ILE A 1 87 ? -0.795 -15.094 0.063 1.00 73.81 87 ILE A C 1
ATOM 666 O O . ILE A 1 87 ? -1.002 -16.154 0.647 1.00 73.81 87 ILE A O 1
ATOM 670 N N . ALA A 1 88 ? -1.496 -13.991 0.325 1.00 69.62 88 ALA A N 1
ATOM 671 C CA . ALA A 1 88 ? -2.644 -13.923 1.213 1.00 69.62 88 ALA A CA 1
ATOM 672 C C . ALA A 1 88 ? -3.643 -12.919 0.631 1.00 69.62 88 ALA A C 1
ATOM 674 O O . ALA A 1 88 ? -3.504 -11.721 0.853 1.00 69.62 88 ALA A O 1
ATOM 675 N N . GLY A 1 89 ? -4.621 -13.419 -0.128 1.00 77.25 89 GLY A N 1
ATOM 676 C CA . GLY A 1 89 ? -5.634 -12.593 -0.784 1.00 77.25 89 GLY A CA 1
ATOM 677 C C . GLY A 1 89 ? -5.213 -12.145 -2.182 1.00 77.25 89 GLY A C 1
ATOM 678 O O . GLY A 1 89 ? -4.845 -12.975 -3.014 1.00 77.25 89 GLY A O 1
ATOM 679 N N . ASN A 1 90 ? -5.317 -10.850 -2.462 1.00 84.69 90 ASN A N 1
ATOM 680 C CA . ASN A 1 90 ? -5.115 -10.305 -3.807 1.00 84.69 90 ASN A CA 1
ATOM 681 C C . ASN A 1 90 ? -3.726 -9.679 -3.989 1.00 84.69 90 ASN A C 1
ATOM 683 O O . ASN A 1 90 ? -3.092 -9.217 -3.044 1.00 84.69 90 ASN A O 1
ATOM 687 N N . ALA A 1 91 ? -3.288 -9.592 -5.242 1.00 89.12 91 ALA A N 1
ATOM 688 C CA . ALA A 1 91 ? -2.099 -8.866 -5.671 1.00 89.12 91 ALA A CA 1
ATOM 689 C C . ALA A 1 91 ? -2.353 -8.138 -7.003 1.00 89.12 91 ALA A C 1
ATOM 691 O O . ALA A 1 91 ? -3.433 -8.232 -7.592 1.00 89.12 91 ALA A O 1
ATOM 692 N N . LEU A 1 92 ? -1.342 -7.413 -7.483 1.00 90.56 92 LEU A N 1
ATOM 693 C CA . LEU A 1 92 ? -1.289 -6.909 -8.853 1.00 90.56 92 LEU A CA 1
ATOM 694 C C . LEU A 1 92 ? -0.215 -7.665 -9.642 1.00 90.56 92 LEU A C 1
ATOM 696 O O . LEU A 1 92 ? 0.883 -7.890 -9.135 1.00 90.56 92 LEU A O 1
ATOM 700 N N . GLY A 1 93 ? -0.550 -8.053 -10.869 1.00 89.56 93 GLY A N 1
ATOM 701 C CA . GLY A 1 93 ? 0.372 -8.605 -11.855 1.00 89.56 93 GLY A CA 1
ATOM 702 C C . GLY A 1 93 ? 0.912 -7.499 -12.753 1.00 89.56 93 GLY A C 1
ATOM 703 O O . GLY A 1 93 ? 0.131 -6.678 -13.237 1.00 89.56 93 GLY A O 1
ATOM 704 N N . PHE A 1 94 ? 2.231 -7.503 -12.950 1.00 86.44 94 PHE A N 1
ATOM 705 C CA . PHE A 1 94 ? 2.966 -6.532 -13.757 1.00 86.44 94 PHE A CA 1
ATOM 706 C C . PHE A 1 94 ? 3.672 -7.263 -14.907 1.00 86.44 94 PHE A C 1
ATOM 708 O O . PHE A 1 94 ? 4.441 -8.190 -14.655 1.00 86.44 94 PHE A O 1
ATOM 715 N N . ASP A 1 95 ? 3.420 -6.858 -16.150 1.00 81.38 95 ASP A N 1
ATOM 716 C CA . ASP A 1 95 ? 3.924 -7.506 -17.370 1.00 81.38 95 ASP A CA 1
ATOM 717 C C . ASP A 1 95 ? 5.303 -6.994 -17.834 1.00 81.38 95 ASP A C 1
ATOM 719 O O . ASP A 1 95 ? 5.905 -7.542 -18.760 1.00 81.38 95 ASP A O 1
ATOM 723 N N . GLY A 1 96 ? 5.808 -5.943 -17.180 1.00 77.25 96 GLY A N 1
ATOM 724 C CA . GLY A 1 96 ? 7.115 -5.345 -17.438 1.00 77.25 96 GLY A CA 1
ATOM 725 C C . GLY A 1 96 ? 7.166 -4.287 -18.548 1.00 77.25 96 GLY A C 1
ATOM 726 O O . GLY A 1 96 ? 8.269 -3.854 -18.883 1.00 77.25 96 GLY A O 1
ATOM 727 N N . LYS A 1 97 ? 6.034 -3.847 -19.120 1.00 78.50 97 LYS A N 1
ATOM 728 C CA . LYS A 1 97 ? 6.003 -2.833 -20.195 1.00 78.50 97 LYS A CA 1
ATOM 729 C C . LYS A 1 97 ? 5.604 -1.445 -19.707 1.00 78.50 97 LYS A C 1
ATOM 731 O O . LYS A 1 97 ? 6.414 -0.521 -19.777 1.00 78.50 97 LYS A O 1
ATOM 736 N N . ASP A 1 98 ? 4.370 -1.289 -19.244 1.00 80.75 98 ASP A N 1
ATOM 737 C CA . ASP A 1 98 ? 3.775 -0.002 -18.861 1.00 80.75 98 ASP A CA 1
ATOM 738 C C . ASP A 1 98 ? 2.924 -0.091 -17.583 1.00 80.75 98 ASP A C 1
ATOM 740 O O . ASP A 1 98 ? 2.086 0.771 -17.307 1.00 80.75 98 ASP A O 1
ATOM 744 N N . ASP A 1 99 ? 3.221 -1.097 -16.757 1.00 85.19 99 ASP A N 1
ATOM 745 C CA . ASP A 1 99 ? 2.474 -1.406 -15.545 1.00 85.19 99 ASP A CA 1
ATOM 746 C C . ASP A 1 99 ? 3.038 -0.693 -14.309 1.00 85.19 99 ASP A C 1
ATOM 748 O O . ASP A 1 99 ? 4.198 -0.881 -13.932 1.00 85.19 99 ASP A O 1
ATOM 752 N N . TYR A 1 100 ? 2.214 0.108 -13.629 1.00 87.50 100 TYR A N 1
ATOM 753 C CA . TYR A 1 100 ? 2.591 0.771 -12.379 1.00 87.50 100 TYR A CA 1
ATOM 754 C C . TYR A 1 100 ? 1.385 1.190 -11.528 1.00 87.50 100 TYR A C 1
ATOM 756 O O . TYR A 1 100 ? 0.253 1.309 -11.999 1.00 87.50 100 TYR A O 1
ATOM 764 N N . VAL A 1 101 ? 1.647 1.449 -10.244 1.00 91.19 101 VAL A N 1
ATOM 765 C CA . VAL A 1 101 ? 0.720 2.152 -9.348 1.00 91.19 101 VAL A CA 1
ATOM 766 C C . VAL A 1 101 ? 1.301 3.525 -9.046 1.00 91.19 101 VAL A C 1
ATOM 768 O O . VAL A 1 101 ? 2.362 3.639 -8.438 1.00 91.19 101 VAL A O 1
ATOM 771 N N . GLU A 1 102 ? 0.604 4.571 -9.470 1.00 89.81 102 GLU A N 1
ATOM 772 C CA . GLU A 1 102 ? 1.022 5.955 -9.272 1.00 89.81 102 GLU A CA 1
ATOM 773 C C . GLU A 1 102 ? 0.341 6.561 -8.053 1.00 89.81 102 GLU A C 1
ATOM 775 O O . GLU A 1 102 ? -0.884 6.583 -7.967 1.00 89.81 102 GLU A O 1
ATOM 780 N N . VAL A 1 103 ? 1.129 7.101 -7.130 1.00 88.00 103 VAL A N 1
ATOM 781 C CA . VAL A 1 103 ? 0.628 7.890 -6.002 1.00 88.00 103 VAL A CA 1
ATOM 782 C C . VAL A 1 103 ? 1.094 9.325 -6.188 1.00 88.00 103 VAL A C 1
ATOM 784 O O . VAL A 1 103 ? 2.254 9.566 -6.523 1.00 88.00 103 VAL A O 1
ATOM 787 N N . ALA A 1 104 ? 0.195 10.285 -5.965 1.00 84.62 104 ALA A N 1
ATOM 788 C CA . ALA A 1 104 ? 0.531 11.699 -6.069 1.00 84.62 104 ALA A CA 1
ATOM 789 C C . ALA A 1 104 ? 1.702 12.059 -5.138 1.00 84.62 104 ALA A C 1
ATOM 791 O O . ALA A 1 104 ? 1.741 11.655 -3.976 1.00 84.62 104 ALA A O 1
ATOM 792 N N . SER A 1 105 ? 2.648 12.848 -5.651 1.00 81.50 105 SER A N 1
ATOM 793 C CA . SER A 1 105 ? 3.814 13.290 -4.883 1.00 81.50 105 SER A CA 1
ATOM 794 C C . SER A 1 105 ? 3.392 14.118 -3.669 1.00 81.50 105 SER A C 1
ATOM 796 O O . SER A 1 105 ? 2.643 15.087 -3.803 1.00 81.50 105 SER A O 1
ATOM 798 N N . THR A 1 106 ? 3.936 13.799 -2.494 1.00 80.19 106 THR A N 1
ATOM 799 C CA . THR A 1 106 ? 3.703 14.543 -1.246 1.00 80.19 106 THR A CA 1
ATOM 800 C C . THR A 1 106 ? 5.000 14.690 -0.452 1.00 80.19 106 THR A C 1
ATOM 802 O O . THR A 1 106 ? 5.902 13.876 -0.634 1.00 80.19 106 THR A O 1
ATOM 805 N N . PRO A 1 107 ? 5.128 15.672 0.462 1.00 80.44 107 PRO A N 1
ATOM 806 C CA . PRO A 1 107 ? 6.324 15.807 1.299 1.00 80.44 107 PRO A CA 1
ATOM 807 C C . PRO A 1 107 ? 6.661 14.555 2.121 1.00 80.44 107 PRO A C 1
ATOM 809 O O . PRO A 1 107 ? 7.830 14.298 2.376 1.00 80.44 107 PRO A O 1
ATOM 812 N N . TRP A 1 108 ? 5.653 13.765 2.496 1.00 74.06 108 TRP A N 1
ATOM 813 C CA . TRP A 1 108 ? 5.827 12.524 3.254 1.00 74.06 108 TRP A CA 1
ATOM 814 C C . TRP A 1 108 ? 6.361 11.366 2.399 1.00 74.06 108 TRP A C 1
ATOM 816 O O . TRP A 1 108 ? 7.060 10.498 2.911 1.00 74.06 108 TRP A O 1
ATOM 826 N N . LEU A 1 109 ? 6.059 11.368 1.097 1.00 75.88 109 LEU A N 1
ATOM 827 C CA . LEU A 1 109 ? 6.546 10.380 0.125 1.00 75.88 109 LEU A CA 1
ATOM 828 C C . LEU A 1 109 ? 7.794 10.855 -0.635 1.00 75.88 109 LEU A C 1
ATOM 830 O O . LEU A 1 109 ? 8.479 10.061 -1.281 1.00 75.88 109 LEU A O 1
ATOM 834 N N . SER A 1 110 ? 8.114 12.144 -0.549 1.00 73.06 110 SER A N 1
ATOM 835 C CA . SER A 1 110 ? 9.323 12.739 -1.109 1.00 73.06 110 SER A CA 1
ATOM 836 C C . SER A 1 110 ? 10.541 12.323 -0.288 1.00 73.06 110 SER A C 1
ATOM 838 O O . SER A 1 110 ? 10.947 13.039 0.619 1.00 73.06 110 SER A O 1
ATOM 840 N N . ALA A 1 111 ? 11.096 11.153 -0.626 1.00 63.78 111 ALA A N 1
ATOM 841 C CA . ALA A 1 111 ? 12.407 10.619 -0.238 1.00 63.78 111 ALA A CA 1
ATOM 842 C C . ALA A 1 111 ? 13.047 11.288 1.002 1.00 63.78 111 ALA A C 1
ATOM 844 O O . ALA A 1 111 ? 14.010 12.052 0.854 1.00 63.78 111 ALA A O 1
ATOM 845 N N . PRO A 1 112 ? 12.540 11.010 2.219 1.00 68.06 112 PRO A N 1
ATOM 846 C CA . PRO A 1 112 ? 13.228 11.406 3.440 1.00 68.06 112 PRO A CA 1
ATOM 847 C C . PRO A 1 112 ? 14.644 10.795 3.476 1.00 68.06 112 PRO A C 1
ATOM 849 O O . PRO A 1 112 ? 14.907 9.798 2.795 1.00 68.06 112 PRO A O 1
ATOM 852 N N . PRO A 1 113 ? 15.575 11.354 4.273 1.00 68.19 113 PRO A N 1
ATOM 853 C CA . PRO A 1 113 ? 16.960 10.874 4.350 1.00 68.19 113 PRO A CA 1
ATOM 854 C C . PRO A 1 113 ? 17.087 9.396 4.765 1.00 68.19 113 PRO A C 1
ATOM 856 O O . PRO A 1 113 ? 18.118 8.782 4.505 1.00 68.19 113 PRO A O 1
ATOM 859 N N . ALA A 1 114 ? 16.044 8.818 5.368 1.00 77.00 114 ALA A N 1
ATOM 860 C CA . ALA A 1 114 ? 15.904 7.389 5.615 1.00 77.00 114 ALA A CA 1
ATOM 861 C C . ALA A 1 114 ? 14.444 6.962 5.405 1.00 77.00 114 ALA A C 1
ATOM 863 O O . ALA A 1 114 ? 13.525 7.687 5.786 1.00 77.00 114 ALA A O 1
ATOM 864 N N . PHE A 1 115 ? 14.234 5.781 4.822 1.00 78.56 115 PHE A N 1
ATOM 865 C CA . PHE A 1 115 ? 12.920 5.155 4.685 1.00 78.56 115 PHE A CA 1
ATOM 866 C C . PHE A 1 115 ? 13.050 3.629 4.725 1.00 78.56 115 PHE A C 1
ATOM 868 O O . PHE A 1 115 ? 14.137 3.079 4.540 1.00 78.56 115 PHE A O 1
ATOM 875 N N . THR A 1 116 ? 11.929 2.948 4.939 1.00 83.12 116 THR A N 1
ATOM 876 C CA . THR A 1 116 ? 11.826 1.488 4.871 1.00 83.12 116 THR A CA 1
ATOM 877 C C . THR A 1 116 ? 10.736 1.122 3.875 1.00 83.12 116 THR A C 1
ATOM 879 O O . THR A 1 116 ? 9.667 1.729 3.877 1.00 83.12 116 THR A O 1
ATOM 882 N N . LEU A 1 117 ? 11.008 0.129 3.029 1.00 83.94 117 LEU A N 1
ATOM 883 C CA . LEU A 1 117 ? 10.025 -0.477 2.136 1.00 83.94 117 LEU A CA 1
ATOM 884 C C . LEU A 1 117 ? 9.937 -1.970 2.451 1.00 83.94 117 LEU A C 1
ATOM 886 O O . LEU A 1 117 ? 10.957 -2.617 2.677 1.00 83.94 117 LEU A O 1
ATOM 890 N N . SER A 1 118 ? 8.722 -2.512 2.451 1.00 83.94 118 SER A N 1
ATOM 891 C CA . SER A 1 118 ? 8.477 -3.949 2.571 1.00 83.94 118 SER A CA 1
ATOM 892 C C . SER A 1 118 ? 7.349 -4.346 1.626 1.00 83.94 118 SER A C 1
ATOM 894 O O . SER A 1 118 ? 6.373 -3.607 1.496 1.00 83.94 118 SER A O 1
ATOM 896 N N . ALA A 1 119 ? 7.503 -5.478 0.943 1.00 84.69 119 ALA A N 1
ATOM 897 C CA . ALA A 1 119 ? 6.517 -6.003 0.009 1.00 84.69 119 ALA A CA 1
ATOM 898 C C . ALA A 1 119 ? 6.680 -7.519 -0.146 1.00 84.69 119 ALA A C 1
ATOM 900 O O . ALA A 1 119 ? 7.786 -8.046 -0.025 1.00 84.69 119 ALA A O 1
ATOM 901 N N . TRP A 1 120 ? 5.581 -8.201 -0.466 1.00 83.12 120 TRP A N 1
ATOM 902 C CA . TRP A 1 120 ? 5.618 -9.553 -1.017 1.00 83.12 120 TRP A CA 1
ATOM 903 C C . TRP A 1 120 ? 5.729 -9.459 -2.534 1.00 83.12 120 TRP A C 1
ATOM 905 O O . TRP A 1 120 ? 4.916 -8.786 -3.165 1.00 83.12 120 TRP A O 1
ATOM 915 N N . VAL A 1 121 ? 6.726 -10.126 -3.115 1.00 85.62 121 VAL A N 1
ATOM 916 C CA . VAL A 1 121 ? 6.977 -10.101 -4.560 1.00 85.62 121 VAL A CA 1
ATOM 917 C C . VAL A 1 121 ? 7.126 -11.528 -5.067 1.00 85.62 121 VAL A C 1
ATOM 919 O O . VAL A 1 121 ? 7.864 -12.321 -4.487 1.00 85.62 121 VAL A O 1
ATOM 922 N N . ASN A 1 122 ? 6.424 -11.840 -6.156 1.00 85.00 122 ASN A N 1
ATOM 923 C CA . ASN A 1 122 ? 6.587 -13.079 -6.905 1.00 85.00 122 ASN A CA 1
ATOM 924 C C . ASN A 1 122 ? 7.086 -12.732 -8.311 1.00 85.00 122 ASN A C 1
ATOM 926 O O . ASN A 1 122 ? 6.408 -12.022 -9.051 1.00 85.00 122 ASN A O 1
ATOM 930 N N . VAL A 1 123 ? 8.281 -13.206 -8.655 1.00 81.00 123 VAL A N 1
ATOM 931 C CA . VAL A 1 123 ? 8.902 -12.956 -9.957 1.00 81.00 123 VAL A CA 1
ATOM 932 C C . VAL A 1 123 ? 8.555 -14.135 -10.859 1.00 81.00 123 VAL A C 1
ATOM 934 O O . VAL A 1 123 ? 9.127 -15.212 -10.718 1.00 81.00 123 VAL A O 1
ATOM 937 N N . ALA A 1 124 ? 7.569 -13.936 -11.739 1.00 65.31 124 ALA A N 1
ATOM 938 C CA . ALA A 1 124 ? 6.999 -15.008 -12.555 1.00 65.31 124 ALA A CA 1
ATOM 939 C C . ALA A 1 124 ? 8.011 -15.599 -13.550 1.00 65.31 124 ALA A C 1
ATOM 941 O O . ALA A 1 124 ? 8.002 -16.805 -13.774 1.00 65.31 124 ALA A O 1
ATOM 942 N N . GLU A 1 125 ? 8.917 -14.780 -14.093 1.00 61.34 125 GLU A N 1
ATOM 943 C CA . GLU A 1 125 ? 9.996 -15.219 -14.979 1.00 61.34 125 GLU A CA 1
ATOM 944 C C . GLU A 1 125 ? 11.222 -14.314 -14.807 1.00 61.34 125 GLU A C 1
ATOM 946 O O . GLU A 1 125 ? 11.101 -13.116 -14.545 1.00 61.34 125 GLU A O 1
ATOM 951 N N . ARG A 1 126 ? 12.419 -14.891 -14.955 1.00 55.53 126 ARG A N 1
ATOM 952 C CA . ARG A 1 126 ? 13.662 -14.121 -15.071 1.00 55.53 126 ARG A CA 1
ATOM 953 C C . ARG A 1 126 ? 13.515 -13.192 -16.277 1.00 55.53 126 ARG A C 1
ATOM 955 O O . ARG A 1 126 ? 13.313 -13.689 -17.385 1.00 55.53 126 ARG A O 1
ATOM 962 N N . LEU A 1 127 ? 13.596 -11.878 -16.067 1.00 55.44 127 LEU A N 1
ATOM 963 C CA . LEU A 1 127 ? 13.549 -10.913 -17.164 1.00 55.44 127 LEU A CA 1
ATOM 964 C C . LEU A 1 127 ? 14.681 -11.241 -18.150 1.00 55.44 127 LEU A C 1
ATOM 966 O O . LEU A 1 127 ? 15.719 -11.782 -17.757 1.00 55.44 127 LEU A O 1
ATOM 970 N N . ASP A 1 128 ? 14.446 -10.993 -19.443 1.00 56.44 128 ASP A N 1
ATOM 971 C CA . ASP A 1 128 ? 15.376 -11.325 -20.530 1.00 56.44 128 ASP A CA 1
ATOM 972 C C . ASP A 1 128 ? 16.836 -11.030 -20.111 1.00 56.44 128 ASP A C 1
ATOM 974 O O . ASP A 1 128 ? 17.163 -9.869 -19.844 1.00 56.44 128 ASP A O 1
ATOM 978 N N . PRO A 1 129 ? 17.737 -12.038 -20.081 1.00 54.72 129 PRO A N 1
ATOM 979 C CA . PRO A 1 129 ? 19.140 -11.867 -19.697 1.00 54.72 129 PRO A CA 1
ATOM 980 C C . PRO A 1 129 ? 19.877 -10.761 -20.470 1.00 54.72 129 PRO A C 1
ATOM 982 O O . PRO A 1 129 ? 20.959 -10.338 -20.063 1.00 54.72 129 PRO A O 1
ATOM 985 N N . LYS A 1 130 ? 19.322 -10.308 -21.601 1.00 54.56 130 LYS A N 1
ATOM 986 C CA . LYS A 1 130 ? 19.860 -9.245 -22.453 1.00 54.56 130 LYS A CA 1
ATOM 987 C C . LYS A 1 130 ? 19.539 -7.823 -21.977 1.00 54.56 130 LYS A C 1
ATOM 989 O O . LYS A 1 130 ? 20.137 -6.889 -22.509 1.00 54.56 130 LYS A O 1
ATOM 994 N N . LEU A 1 131 ? 18.636 -7.631 -21.010 1.00 53.72 131 LEU A N 1
ATOM 995 C CA . LEU A 1 131 ? 18.191 -6.300 -20.560 1.00 53.72 131 LEU A CA 1
ATOM 996 C C . LEU A 1 131 ? 18.996 -5.713 -19.381 1.00 53.72 131 LEU A C 1
ATOM 998 O O . LEU A 1 131 ? 18.812 -4.543 -19.041 1.00 53.72 131 LEU A O 1
ATOM 1002 N N . GLY A 1 132 ? 19.962 -6.455 -18.830 1.00 58.22 132 GLY A N 1
ATOM 1003 C CA . GLY A 1 132 ? 20.731 -6.028 -17.655 1.00 58.22 132 GLY A CA 1
ATOM 1004 C C . GLY A 1 132 ? 19.985 -6.276 -16.338 1.00 58.22 132 GLY A C 1
ATOM 1005 O O . GLY A 1 132 ? 18.848 -6.721 -16.356 1.00 58.22 132 GLY A O 1
ATOM 1006 N N . GLU A 1 133 ? 20.680 -6.042 -15.218 1.00 56.00 133 GLU A N 1
ATOM 1007 C CA . GLU A 1 133 ? 20.312 -6.408 -13.833 1.00 56.00 133 GLU A CA 1
ATOM 1008 C C . GLU A 1 133 ? 18.800 -6.417 -13.509 1.00 56.00 133 GLU A C 1
ATOM 1010 O O . GLU A 1 133 ? 18.091 -5.436 -13.742 1.00 56.00 133 GLU A O 1
ATOM 1015 N N . ASP A 1 134 ? 18.347 -7.519 -12.899 1.00 58.97 134 ASP A N 1
ATOM 1016 C CA . ASP A 1 134 ? 16.999 -7.689 -12.353 1.00 58.97 134 ASP A CA 1
ATOM 1017 C C . ASP A 1 134 ? 16.876 -6.898 -11.042 1.00 58.97 134 ASP A C 1
ATOM 1019 O O . ASP A 1 134 ? 17.617 -7.153 -10.092 1.00 58.97 134 ASP A O 1
ATOM 1023 N N . TYR A 1 135 ? 15.937 -5.953 -10.962 1.00 61.06 135 TYR A N 1
ATOM 1024 C CA . TYR A 1 135 ? 15.698 -5.179 -9.740 1.00 61.06 135 TYR A CA 1
ATOM 1025 C C . TYR A 1 135 ? 14.279 -5.403 -9.225 1.00 61.06 135 TYR A C 1
ATOM 1027 O O . TYR A 1 135 ? 13.312 -5.165 -9.947 1.00 61.06 135 TYR A O 1
ATOM 1035 N N . VAL A 1 136 ? 14.152 -5.777 -7.950 1.00 63.22 136 VAL A N 1
ATOM 1036 C CA . VAL A 1 136 ? 12.861 -5.788 -7.240 1.00 63.22 136 VAL A CA 1
ATOM 1037 C C . VAL A 1 136 ? 12.505 -4.376 -6.761 1.00 63.22 136 VAL A C 1
ATOM 1039 O O . VAL A 1 136 ? 11.339 -3.985 -6.769 1.00 63.22 136 VAL A O 1
ATOM 1042 N N . ILE A 1 137 ? 13.512 -3.577 -6.387 1.00 61.78 137 ILE A N 1
ATOM 1043 C CA . ILE A 1 137 ? 13.366 -2.176 -5.979 1.00 61.78 137 ILE A CA 1
ATOM 1044 C C . ILE A 1 137 ? 14.416 -1.341 -6.715 1.00 61.78 137 ILE A C 1
ATOM 1046 O O . ILE A 1 137 ? 15.603 -1.656 -6.704 1.00 61.78 137 ILE A O 1
ATOM 1050 N N . ARG A 1 138 ? 14.000 -0.228 -7.330 1.00 63.94 138 ARG A N 1
ATOM 1051 C CA . ARG A 1 138 ? 14.921 0.692 -8.011 1.00 63.94 138 ARG A CA 1
ATOM 1052 C C . ARG A 1 138 ? 14.517 2.146 -7.793 1.00 63.94 138 ARG A C 1
ATOM 1054 O O . ARG A 1 138 ? 13.390 2.535 -8.081 1.00 63.94 138 ARG A O 1
ATOM 1061 N N . LYS A 1 139 ? 15.463 2.987 -7.363 1.00 54.78 139 LYS A N 1
ATOM 1062 C CA . LYS A 1 139 ? 15.306 4.451 -7.373 1.00 54.78 139 LYS A CA 1
ATOM 1063 C C . LYS A 1 139 ? 15.853 5.025 -8.683 1.00 54.78 139 LYS A C 1
ATOM 1065 O O . LYS A 1 139 ? 17.046 4.907 -8.956 1.00 54.78 139 LYS A O 1
ATOM 1070 N N . ILE A 1 140 ? 14.997 5.669 -9.479 1.00 58.19 140 ILE A N 1
ATOM 1071 C CA . ILE A 1 140 ? 15.367 6.330 -10.743 1.00 58.19 140 ILE A CA 1
ATOM 1072 C C . ILE A 1 140 ? 15.037 7.812 -10.638 1.00 58.19 140 ILE A C 1
ATOM 1074 O O . ILE A 1 140 ? 13.924 8.170 -10.268 1.00 58.19 140 ILE A O 1
ATOM 1078 N N . ASP A 1 141 ? 15.981 8.671 -11.008 1.00 53.06 141 ASP A N 1
ATOM 1079 C CA . ASP A 1 141 ? 15.666 10.045 -11.386 1.00 53.06 141 ASP A CA 1
ATOM 1080 C C . ASP A 1 141 ? 15.407 10.073 -12.896 1.00 53.06 141 ASP A C 1
ATOM 1082 O O . ASP A 1 141 ? 16.324 9.903 -13.698 1.00 53.06 141 ASP A O 1
ATOM 1086 N N . TRP A 1 142 ? 14.146 10.230 -13.296 1.00 50.22 142 TRP A N 1
ATOM 1087 C CA . TRP A 1 142 ? 13.745 10.187 -14.705 1.00 50.22 142 TRP A CA 1
ATOM 1088 C C . TRP A 1 142 ? 14.347 11.331 -15.539 1.00 50.22 142 TRP A C 1
ATOM 1090 O O . TRP A 1 142 ? 14.333 11.262 -16.768 1.00 50.22 142 TRP A O 1
ATOM 1100 N N . LYS A 1 143 ? 14.894 12.372 -14.890 1.00 50.16 143 LYS A N 1
ATOM 1101 C CA . LYS A 1 143 ? 15.467 13.550 -15.556 1.00 50.16 143 LYS A CA 1
ATOM 1102 C C . LYS A 1 143 ? 16.964 13.460 -15.838 1.00 50.16 143 LYS A C 1
ATOM 1104 O O . LYS A 1 143 ? 17.466 14.271 -16.614 1.00 50.16 143 LYS A O 1
ATOM 1109 N N . SER A 1 144 ? 17.696 12.509 -15.258 1.00 45.56 144 SER A N 1
ATOM 1110 C CA . SER A 1 144 ? 19.141 12.404 -15.469 1.00 45.56 144 SER A CA 1
ATOM 1111 C C . SER A 1 144 ? 19.543 10.994 -15.903 1.00 45.56 144 SER A C 1
ATOM 1113 O O . SER A 1 144 ? 19.263 10.001 -15.242 1.00 45.56 144 SER A O 1
ATOM 1115 N N . ARG A 1 145 ? 20.257 10.890 -17.033 1.00 48.06 145 ARG A N 1
ATOM 1116 C CA . ARG A 1 145 ? 20.841 9.640 -17.568 1.00 48.06 145 ARG A CA 1
ATOM 1117 C C . ARG A 1 145 ? 21.947 9.037 -16.667 1.00 48.06 145 ARG A C 1
ATOM 1119 O O . ARG A 1 145 ? 22.776 8.271 -17.145 1.00 48.06 145 ARG A O 1
ATOM 1126 N N . GLY A 1 146 ? 22.004 9.396 -15.383 1.00 47.72 146 GLY A N 1
ATOM 1127 C CA . GLY A 1 146 ? 23.030 8.980 -14.430 1.00 47.72 146 GLY A CA 1
ATOM 1128 C C . GLY A 1 146 ? 22.440 8.142 -13.300 1.00 47.72 146 GLY A C 1
ATOM 1129 O O . GLY A 1 146 ? 21.526 8.573 -12.604 1.00 47.72 146 GLY A O 1
ATOM 1130 N N . ARG A 1 147 ? 22.992 6.942 -13.089 1.00 46.44 147 ARG A N 1
ATOM 1131 C CA . ARG A 1 147 ? 22.636 6.057 -11.971 1.00 46.44 147 ARG A CA 1
ATOM 1132 C C . ARG A 1 147 ? 23.017 6.719 -10.641 1.00 46.44 147 ARG A C 1
ATOM 1134 O O . ARG A 1 147 ? 24.188 6.739 -10.272 1.00 46.44 147 ARG A O 1
ATOM 1141 N N . ARG A 1 148 ? 22.036 7.269 -9.924 1.00 38.28 148 ARG A N 1
ATOM 1142 C CA . ARG A 1 148 ? 22.174 7.716 -8.528 1.00 38.28 148 ARG A CA 1
ATOM 1143 C C . ARG A 1 148 ? 20.948 7.279 -7.723 1.00 38.28 148 ARG A C 1
ATOM 1145 O O . ARG A 1 148 ? 19.918 7.953 -7.722 1.00 38.28 148 ARG A O 1
ATOM 1152 N N . GLY A 1 149 ? 21.059 6.151 -7.028 1.00 41.25 149 GLY A N 1
ATOM 1153 C CA . GLY A 1 149 ? 19.992 5.622 -6.180 1.00 41.25 149 GLY A CA 1
ATOM 1154 C C . GLY A 1 149 ? 20.378 4.315 -5.493 1.00 41.25 149 GLY A C 1
ATOM 1155 O O . GLY A 1 149 ? 21.289 3.631 -5.948 1.00 41.25 149 GLY A O 1
ATOM 1156 N N . TYR A 1 150 ? 19.707 4.015 -4.381 1.00 37.53 150 TYR A N 1
ATOM 1157 C CA . TYR A 1 150 ? 19.937 2.810 -3.585 1.00 37.53 150 TYR A CA 1
ATOM 1158 C C . TYR A 1 150 ? 19.504 1.546 -4.337 1.00 37.53 150 TYR A C 1
ATOM 1160 O O . TYR A 1 150 ? 18.506 1.567 -5.062 1.00 37.53 150 TYR A O 1
ATOM 1168 N N . VAL A 1 151 ? 20.272 0.476 -4.123 1.00 33.59 151 VAL A N 1
ATOM 1169 C CA . VAL A 1 151 ? 20.061 -0.885 -4.627 1.00 33.59 151 VAL A CA 1
ATOM 1170 C C . VAL A 1 151 ? 19.820 -1.785 -3.415 1.00 33.59 151 VAL A C 1
ATOM 1172 O O . VAL A 1 151 ? 20.619 -1.750 -2.477 1.00 33.59 151 VAL A O 1
ATOM 1175 N N . LEU A 1 152 ? 1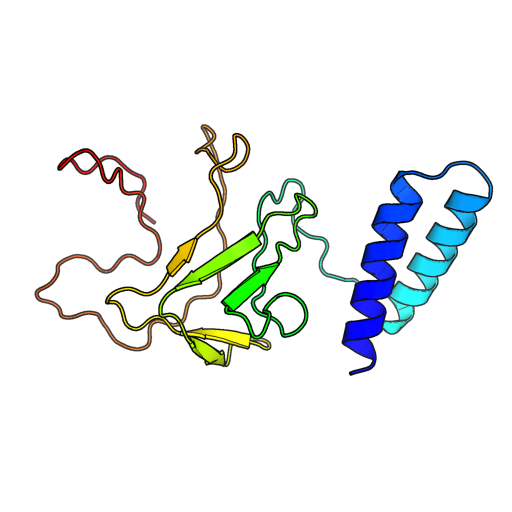8.731 -2.553 -3.447 1.00 41.16 152 LEU A N 1
ATOM 1176 C CA . LEU A 1 152 ? 18.487 -3.754 -2.647 1.00 41.16 152 LEU A CA 1
ATOM 1177 C C . LEU A 1 152 ? 17.910 -4.814 -3.583 1.00 41.16 152 LEU A C 1
ATOM 1179 O O . LEU A 1 152 ? 16.975 -4.460 -4.340 1.00 41.16 152 LEU A O 1
#

Sequence (152 aa):
MRLQALLRAEYWYRASAAQQTGLKKVRLETQIKDLGKEVGELAELPPGAVLVMTFEPSTLKRQGFVLDASQHGYVGIVKGAVLAEGIAGNALGFDGKDDYVEVASTPWLSAPPAFTLSAWVNVAERLDPKLGEDYVIRKIDWKSRGRRGYVL

Radius of gyration: 18.94 Å; chains: 1; bounding box: 42×31×50 Å

Foldseek 3Di:
DVLLVLVVLLLVLVVVLVVDDDPSNVVSVVVNVVSCVVNPDDPPDPVLDPFDFPCAPSQQDPQQWGFTPPPNGKIWHWDPWDWDQDPPHIDTDDPPDITDTDTDDDPSNPDDVDDDDDDDDDDPDDPDPVPDDDAPDADDDPPDPDDDDDGD

Secondary structure (DSSP, 8-state):
-HHHHHHHHHHHHHHHHTT--HHHHHHHHHHHHHHHHHH----PPPTT-------STTTEETTTEEE-SSSS--EEEEES-EEEE-SSSEEEE--SSS-EEEE---TTTS--SS----------S---TTS----SSB---TT-SS--S-B-

pLDDT: mean 73.38, std 14.31, range [33.59, 92.75]